Protein AF-X1FRJ0-F1 (afdb_monomer_lite)

Sequence (136 aa):
MDNKTVRFFQNIDYKTIKPFDTLKEVLKEKTALNDEEIEKFMNCDEDQNVLIYMGDKELDQINKNAILEIFEKIHLNGPLCSEKLSEIKVTIENLNLDNDSQEYMFTELSTMLYDAIKKGLTEAELVLLEPIWRIL

Foldseek 3Di:
DDPQLQVCLQVDPLVPDDDLVRSLVCCVVRHPDDNLQSVQWQDADNQGETEGEQAPDDDDPVRSVLVVVLVVVCQCQPPPHGHGDHDHYDYHNYDDDDPPDPPCRSVVVSVVCNVVVNVVCVVVPDDDDDDDDDDD

Organism: NCBI:txid412755

pLDDT: mean 91.16, std 7.24, range [59.06, 97.69]

Radius of gyration: 15.98 Å; chains: 1; bounding box: 37×29×56 Å

Structure (mmCIF, N/CA/C/O backbone):
data_AF-X1FRJ0-F1
#
_entry.id   AF-X1FRJ0-F1
#
loop_
_atom_site.group_PDB
_atom_site.id
_atom_site.type_symbol
_atom_site.label_atom_id
_atom_site.label_alt_id
_atom_site.label_comp_id
_atom_site.label_asym_id
_atom_site.label_entity_id
_atom_site.label_seq_id
_atom_site.pdbx_PDB_ins_code
_atom_site.Cartn_x
_atom_site.Cartn_y
_atom_site.Cartn_z
_atom_site.occupancy
_atom_site.B_iso_or_equiv
_atom_site.auth_seq_id
_atom_site.auth_comp_id
_atom_site.auth_asym_id
_atom_site.auth_atom_id
_atom_site.pdbx_PDB_model_num
ATOM 1 N N . MET A 1 1 ? 2.615 -6.252 -8.710 1.00 87.50 1 MET A N 1
ATOM 2 C CA . MET A 1 1 ? 1.180 -5.895 -8.841 1.00 87.50 1 MET A CA 1
ATOM 3 C C . MET A 1 1 ? 0.725 -6.125 -10.283 1.00 87.50 1 MET A C 1
ATOM 5 O O . MET A 1 1 ? 1.567 -6.443 -11.112 1.00 87.50 1 MET A O 1
ATOM 9 N N . ASP A 1 2 ? -0.569 -6.044 -10.610 1.00 93.19 2 ASP A N 1
ATOM 10 C CA . ASP A 1 2 ? -1.025 -6.207 -11.996 1.00 93.19 2 ASP A CA 1
ATOM 11 C C . ASP A 1 2 ? -0.884 -4.912 -12.822 1.00 93.19 2 ASP A C 1
ATOM 13 O O . ASP A 1 2 ? -1.014 -3.796 -12.313 1.00 93.19 2 ASP A O 1
ATOM 17 N N . ASN A 1 3 ? -0.690 -5.067 -14.134 1.00 93.88 3 ASN A N 1
ATOM 18 C CA . ASN A 1 3 ? -0.480 -3.951 -15.061 1.00 93.88 3 ASN A CA 1
ATOM 19 C C . ASN A 1 3 ? -1.655 -2.964 -15.138 1.00 93.88 3 ASN A C 1
ATOM 21 O O . ASN A 1 3 ? -1.447 -1.800 -15.481 1.00 93.88 3 ASN A O 1
ATOM 25 N N . LYS A 1 4 ? -2.894 -3.415 -14.898 1.00 95.81 4 LYS A N 1
ATOM 26 C CA . LYS A 1 4 ? 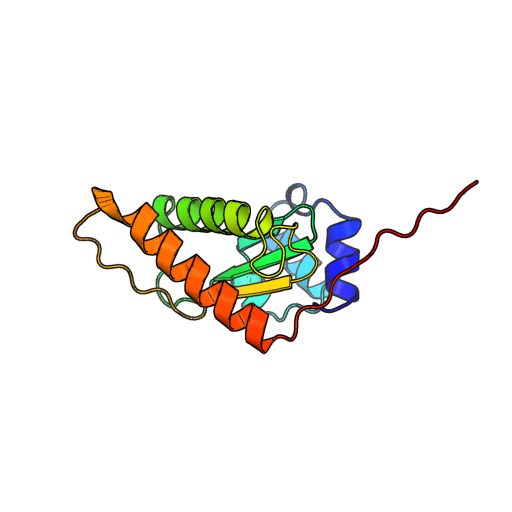-4.078 -2.554 -15.006 1.00 95.81 4 LYS A CA 1
ATOM 27 C C . LYS A 1 4 ? -4.077 -1.554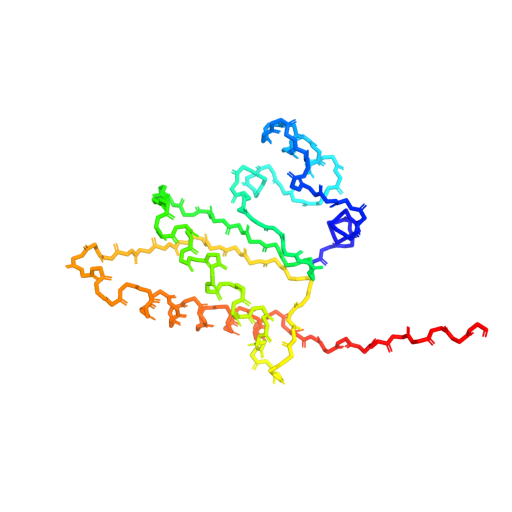 -13.850 1.00 95.81 4 LYS A C 1
ATOM 29 O O . LYS A 1 4 ? -4.200 -0.354 -14.088 1.00 95.81 4 LYS A O 1
ATOM 34 N N . THR A 1 5 ? -3.859 -2.044 -12.632 1.00 96.38 5 THR A N 1
ATOM 35 C CA . THR A 1 5 ? -3.752 -1.224 -11.420 1.00 96.38 5 THR A CA 1
ATOM 36 C C . THR A 1 5 ? -2.569 -0.257 -11.489 1.00 96.38 5 THR A C 1
ATOM 38 O O . THR A 1 5 ? -2.759 0.938 -11.271 1.00 96.38 5 THR A O 1
ATOM 41 N N . VAL A 1 6 ? -1.381 -0.731 -11.887 1.00 94.69 6 VAL A N 1
ATOM 42 C CA . VAL A 1 6 ? -0.183 0.120 -12.055 1.00 94.69 6 VAL A CA 1
ATOM 43 C C . VAL A 1 6 ? -0.461 1.284 -13.011 1.00 94.69 6 VAL A C 1
ATOM 45 O O . VAL A 1 6 ? -0.273 2.448 -12.660 1.00 94.69 6 VAL A O 1
ATOM 48 N N . ARG A 1 7 ? -0.986 0.992 -14.209 1.00 95.62 7 ARG A N 1
ATOM 49 C CA . ARG A 1 7 ? -1.269 2.024 -15.219 1.00 95.62 7 ARG A CA 1
ATOM 50 C C . ARG A 1 7 ? -2.285 3.054 -14.751 1.00 95.62 7 ARG A C 1
ATOM 52 O O . ARG A 1 7 ? -2.178 4.211 -15.147 1.00 95.62 7 ARG A O 1
ATOM 59 N N . PHE A 1 8 ? -3.281 2.656 -13.964 1.00 96.31 8 PHE A N 1
ATOM 60 C CA . PHE A 1 8 ? -4.240 3.604 -13.408 1.00 96.31 8 PHE A CA 1
ATOM 61 C C . PHE A 1 8 ? -3.526 4.642 -12.533 1.00 96.31 8 PHE A C 1
ATOM 63 O O . PHE A 1 8 ? -3.616 5.836 -12.817 1.00 96.31 8 PHE A O 1
ATOM 70 N N . PHE A 1 9 ? -2.755 4.191 -11.541 1.00 96.19 9 PHE A N 1
ATOM 71 C CA . PHE A 1 9 ? -2.083 5.081 -10.592 1.00 96.19 9 PHE A CA 1
ATOM 72 C C . PHE A 1 9 ? -0.916 5.876 -11.200 1.00 96.19 9 PHE A C 1
ATOM 74 O O . PHE A 1 9 ? -0.629 6.970 -10.728 1.00 96.19 9 PHE A O 1
ATOM 81 N N . GLN A 1 10 ? -0.293 5.396 -12.282 1.00 94.50 10 GLN A N 1
ATOM 82 C CA . GLN A 1 10 ? 0.706 6.170 -13.039 1.00 94.50 10 GLN A CA 1
ATOM 83 C C . GLN A 1 10 ? 0.113 7.387 -13.759 1.00 94.50 10 GLN A C 1
ATOM 85 O O . GLN A 1 10 ? 0.794 8.390 -13.954 1.00 94.50 10 GLN A O 1
ATOM 90 N N . ASN A 1 11 ? -1.137 7.287 -14.217 1.00 95.06 11 ASN A N 1
ATOM 91 C CA . ASN A 1 11 ? -1.733 8.283 -15.113 1.00 95.06 11 ASN A CA 1
ATOM 92 C C . ASN A 1 11 ? -2.776 9.171 -14.430 1.00 95.06 11 ASN A C 1
ATOM 94 O O . ASN A 1 11 ? -3.213 10.160 -15.020 1.00 95.06 11 ASN A O 1
ATOM 98 N N . ILE A 1 12 ? -3.223 8.808 -13.227 1.00 93.88 12 ILE A N 1
ATOM 99 C CA . ILE A 1 12 ? -4.329 9.471 -12.542 1.00 93.88 12 ILE A CA 1
ATOM 100 C C . ILE A 1 12 ? -3.929 9.771 -11.101 1.00 93.88 12 ILE A C 1
ATOM 102 O O . ILE A 1 12 ? -3.689 8.864 -10.307 1.00 93.88 12 ILE A O 1
ATOM 106 N N . ASP A 1 13 ? -3.954 11.055 -10.737 1.00 93.25 13 ASP A N 1
ATOM 107 C CA . ASP A 1 13 ? -3.885 11.466 -9.336 1.00 93.25 13 ASP A CA 1
ATOM 108 C C . ASP A 1 13 ? -5.231 11.193 -8.651 1.00 93.25 13 ASP A C 1
ATOM 110 O O . ASP A 1 13 ? -6.151 12.019 -8.649 1.00 93.25 13 ASP A O 1
ATOM 114 N N . TYR A 1 14 ? -5.352 10.001 -8.069 1.00 93.75 14 TYR A N 1
ATOM 115 C CA . TYR A 1 14 ? -6.576 9.543 -7.417 1.00 93.75 14 TYR A CA 1
ATOM 116 C C . TYR A 1 14 ? -6.995 10.430 -6.231 1.00 93.75 14 TYR A C 1
ATOM 118 O O . TYR A 1 14 ? -8.178 10.463 -5.890 1.00 93.75 14 TYR A O 1
ATOM 126 N N . LYS A 1 15 ? -6.069 11.189 -5.617 1.00 93.50 15 LYS A N 1
ATOM 127 C CA . LYS A 1 15 ? -6.360 12.073 -4.470 1.00 93.50 15 LYS A CA 1
ATOM 128 C C . LYS A 1 15 ? -7.271 13.242 -4.867 1.00 93.50 15 LYS A C 1
ATOM 130 O O . LYS A 1 15 ? -7.912 13.855 -4.005 1.00 93.50 15 LYS A O 1
ATOM 135 N N . THR A 1 16 ? -7.358 13.534 -6.167 1.00 95.62 16 THR A N 1
ATOM 136 C CA . THR A 1 16 ? -8.280 14.525 -6.741 1.00 95.62 16 THR A CA 1
ATOM 137 C C . THR A 1 16 ? -9.713 14.007 -6.887 1.00 95.62 16 THR A C 1
ATOM 139 O O . THR A 1 16 ? -10.645 14.810 -6.961 1.00 95.62 16 THR A O 1
ATOM 142 N N . ILE A 1 17 ? -9.919 12.685 -6.879 1.00 95.00 17 ILE A N 1
ATOM 143 C CA . ILE A 1 17 ? -11.231 12.060 -7.055 1.00 95.00 17 ILE A CA 1
ATOM 144 C C . ILE A 1 17 ? -11.959 12.066 -5.711 1.00 95.00 17 ILE A C 1
ATOM 146 O O . ILE A 1 17 ? -11.631 11.320 -4.790 1.00 95.00 17 ILE A O 1
ATOM 150 N N . LYS A 1 18 ? -12.958 12.942 -5.594 1.00 92.75 18 LYS A N 1
ATOM 151 C CA . LYS A 1 18 ? -13.806 13.085 -4.405 1.00 92.75 18 LYS A CA 1
ATOM 152 C C . LYS A 1 18 ? -15.281 13.111 -4.819 1.00 92.75 18 LYS A C 1
ATOM 154 O O . LYS A 1 18 ? -15.581 13.656 -5.884 1.00 92.75 18 LYS A O 1
ATOM 159 N N . PRO A 1 19 ? -16.213 12.609 -3.987 1.00 94.31 19 PRO A N 1
ATOM 160 C CA . PRO A 1 19 ? -16.020 11.940 -2.689 1.00 94.31 19 PRO A CA 1
ATOM 161 C C . PRO A 1 19 ? -15.402 10.532 -2.802 1.00 94.31 19 PRO A C 1
ATOM 163 O O . PRO A 1 19 ? -15.208 10.023 -3.902 1.00 94.31 19 PRO A O 1
ATOM 166 N N . PHE A 1 20 ? -15.092 9.907 -1.659 1.00 91.50 20 PHE A N 1
ATOM 167 C CA . PHE A 1 20 ? -14.476 8.572 -1.607 1.00 91.50 20 PHE A CA 1
ATOM 168 C C . PHE A 1 20 ? -15.320 7.499 -2.315 1.00 91.50 20 PHE A C 1
ATOM 170 O O . PHE A 1 20 ? -14.757 6.646 -2.988 1.00 91.50 20 PHE A O 1
ATOM 177 N N . ASP A 1 21 ? -16.652 7.589 -2.273 1.00 95.19 21 ASP A N 1
ATOM 178 C CA . ASP A 1 21 ? -17.527 6.660 -3.007 1.00 95.19 21 ASP A CA 1
ATOM 179 C C . ASP A 1 21 ? -17.299 6.719 -4.525 1.00 95.19 21 ASP A C 1
ATOM 181 O O . ASP A 1 21 ? -17.253 5.689 -5.191 1.00 95.19 21 ASP A O 1
ATOM 185 N N . THR A 1 22 ? -17.050 7.911 -5.079 1.00 96.56 22 THR A N 1
ATOM 186 C CA . THR A 1 22 ? -16.675 8.054 -6.493 1.00 96.56 22 THR A CA 1
ATOM 187 C C . THR A 1 22 ? -15.320 7.413 -6.773 1.00 96.56 22 THR A C 1
ATOM 189 O O . THR A 1 22 ? -15.142 6.785 -7.815 1.00 96.56 22 THR A O 1
ATOM 192 N N . LEU A 1 23 ? -14.359 7.551 -5.853 1.00 96.38 23 LEU A N 1
ATOM 193 C CA . LEU A 1 23 ? -13.061 6.892 -5.985 1.00 96.38 23 LEU A CA 1
ATOM 194 C C . LEU A 1 23 ? -13.225 5.368 -6.034 1.00 96.38 23 LEU A C 1
ATOM 196 O O . LEU A 1 23 ? -12.608 4.739 -6.887 1.00 96.38 23 LEU A O 1
ATOM 200 N N . LYS A 1 24 ? -14.078 4.780 -5.190 1.00 96.62 24 LYS A N 1
ATOM 201 C CA . LYS A 1 24 ? -14.325 3.330 -5.182 1.00 96.62 24 LYS A CA 1
ATOM 202 C C . LYS A 1 24 ? -14.836 2.817 -6.523 1.00 96.62 24 LYS A C 1
ATOM 204 O O . LYS A 1 24 ? -14.286 1.854 -7.051 1.00 96.62 24 LYS A O 1
ATOM 209 N N . GLU A 1 25 ? -15.826 3.491 -7.105 1.00 97.12 25 GLU A N 1
ATOM 210 C CA . GLU A 1 25 ? -16.362 3.122 -8.421 1.00 97.12 25 GLU A CA 1
ATOM 211 C C . GLU A 1 25 ? -15.281 3.190 -9.508 1.00 97.12 25 GLU A C 1
ATOM 213 O O . GLU A 1 25 ? -15.146 2.280 -10.330 1.00 97.12 25 GLU A O 1
ATOM 218 N N . VAL A 1 26 ? -14.442 4.231 -9.473 1.00 96.88 26 VAL A N 1
ATOM 219 C CA . VAL A 1 26 ? -13.319 4.362 -10.408 1.00 96.88 26 VAL A CA 1
ATOM 220 C C . VAL A 1 26 ? -12.289 3.252 -10.194 1.00 96.88 26 VAL A C 1
ATOM 222 O O . VAL A 1 26 ? -11.829 2.664 -11.171 1.00 96.88 26 VAL A O 1
ATOM 225 N N . LEU A 1 27 ? -11.935 2.929 -8.947 1.00 96.81 27 LEU A N 1
ATOM 226 C CA . LEU A 1 27 ? -11.004 1.842 -8.640 1.00 96.81 27 LEU A CA 1
ATOM 227 C C . LEU A 1 27 ? -11.549 0.500 -9.138 1.00 96.81 27 LEU A C 1
ATOM 229 O O . LEU A 1 27 ? -10.817 -0.243 -9.791 1.00 96.81 27 LEU A O 1
ATOM 233 N N . LYS A 1 28 ? -12.839 0.229 -8.927 1.00 97.06 28 LYS A N 1
ATOM 234 C CA . LYS A 1 28 ? -13.524 -0.985 -9.393 1.00 97.06 28 LYS A CA 1
ATOM 235 C C . LYS A 1 28 ? -13.479 -1.127 -10.911 1.00 97.06 28 LYS A C 1
ATOM 237 O O . LYS A 1 28 ? -13.211 -2.203 -11.442 1.00 97.06 28 LYS A O 1
ATOM 242 N N . GLU A 1 29 ? -13.700 -0.033 -11.635 1.00 96.62 29 GLU A N 1
ATOM 243 C CA . GLU A 1 29 ? -13.681 -0.048 -13.096 1.00 96.62 29 GLU A CA 1
ATOM 244 C C . GLU A 1 29 ? -12.248 -0.126 -13.653 1.00 96.62 29 GLU A C 1
ATOM 246 O O . GLU A 1 29 ? -11.969 -0.862 -14.611 1.00 96.62 29 GLU A O 1
ATOM 251 N N . LYS A 1 30 ? -11.318 0.638 -13.069 1.00 96.81 30 LYS A N 1
ATOM 252 C CA . LYS A 1 30 ? -10.010 0.939 -13.669 1.00 96.81 30 LYS A CA 1
ATOM 253 C C . LYS A 1 30 ? -8.835 0.162 -13.089 1.00 96.81 30 LYS A C 1
ATOM 255 O O . LYS A 1 30 ? -7.793 0.153 -13.731 1.00 96.81 30 LYS A O 1
ATOM 260 N N . THR A 1 31 ? -8.995 -0.547 -11.977 1.00 97.19 31 THR A N 1
ATOM 261 C CA . THR A 1 31 ? -7.950 -1.403 -11.387 1.00 97.19 31 THR A CA 1
ATOM 262 C C . THR A 1 31 ? -8.361 -2.876 -11.423 1.00 97.19 31 THR A C 1
ATOM 264 O O . THR A 1 31 ? -9.423 -3.214 -11.957 1.00 97.19 31 THR A O 1
ATOM 267 N N . ALA A 1 32 ? -7.499 -3.769 -10.944 1.00 97.12 32 ALA A N 1
ATOM 268 C CA . ALA A 1 32 ? -7.848 -5.168 -10.692 1.00 97.12 32 ALA A CA 1
ATOM 269 C C . ALA A 1 32 ? -8.046 -5.466 -9.195 1.00 97.12 32 ALA A C 1
ATOM 271 O O . ALA A 1 32 ? -8.051 -6.634 -8.808 1.00 97.12 32 ALA A O 1
ATOM 272 N N . LEU A 1 33 ? -8.195 -4.427 -8.364 1.00 96.62 33 LEU A N 1
ATOM 273 C CA . LEU A 1 33 ? -8.547 -4.589 -6.958 1.00 96.62 33 LEU A CA 1
ATOM 274 C C . LEU A 1 33 ? -9.953 -5.181 -6.843 1.00 96.62 33 LEU A C 1
ATOM 276 O O . LEU A 1 33 ? -10.855 -4.822 -7.604 1.00 96.62 33 LEU A O 1
ATOM 280 N N . ASN A 1 34 ? -10.130 -6.099 -5.900 1.00 96.56 34 ASN A N 1
ATOM 281 C CA . ASN A 1 34 ? -11.445 -6.651 -5.602 1.00 96.56 34 ASN A CA 1
ATOM 282 C C . ASN A 1 34 ? -12.271 -5.689 -4.723 1.00 96.56 34 ASN A C 1
ATOM 284 O O . ASN A 1 34 ? -11.756 -4.706 -4.192 1.00 96.56 34 ASN A O 1
ATOM 288 N N . ASP A 1 35 ? -13.565 -5.975 -4.573 1.00 96.56 35 ASP A N 1
ATOM 289 C CA . ASP A 1 35 ? -14.485 -5.097 -3.839 1.00 96.56 35 ASP A CA 1
ATOM 290 C C . ASP A 1 35 ? -14.063 -4.889 -2.369 1.00 96.56 35 ASP A C 1
ATOM 292 O O . ASP A 1 35 ? -14.160 -3.780 -1.852 1.00 96.56 35 ASP A O 1
ATOM 296 N N . GLU A 1 36 ? -13.533 -5.921 -1.709 1.00 95.81 36 GLU A N 1
ATOM 297 C CA . GLU A 1 36 ? -13.054 -5.835 -0.323 1.00 95.81 36 GLU A CA 1
ATOM 298 C C . GLU A 1 36 ? -11.804 -4.949 -0.211 1.00 95.81 36 GLU A C 1
ATOM 300 O O . GLU A 1 36 ? -11.707 -4.091 0.666 1.00 95.81 36 GLU A O 1
ATOM 305 N N . GLU A 1 37 ? -10.864 -5.102 -1.146 1.00 96.75 37 GLU A N 1
ATOM 306 C CA . GLU A 1 37 ? -9.633 -4.310 -1.221 1.00 96.75 37 GLU A CA 1
ATOM 307 C C . GLU A 1 37 ? -9.922 -2.830 -1.452 1.00 96.75 37 GLU A C 1
ATOM 309 O O . GLU A 1 37 ? -9.241 -1.972 -0.893 1.00 96.75 37 GLU A O 1
ATOM 314 N N . ILE A 1 38 ? -10.941 -2.530 -2.258 1.00 97.00 38 ILE A N 1
ATOM 315 C CA . ILE A 1 38 ? -11.380 -1.165 -2.548 1.00 97.00 38 ILE A CA 1
ATOM 316 C C . ILE A 1 38 ? -12.012 -0.522 -1.310 1.00 97.00 38 ILE A C 1
ATOM 318 O O . ILE A 1 38 ? -11.703 0.626 -0.989 1.00 97.00 38 ILE A O 1
ATOM 322 N N . GLU A 1 39 ? -12.858 -1.254 -0.584 1.00 95.12 39 GLU A N 1
ATOM 323 C CA . GLU A 1 39 ? -13.467 -0.776 0.665 1.00 95.12 39 GLU A CA 1
ATOM 324 C C . GLU A 1 39 ? -12.424 -0.470 1.745 1.00 95.12 39 GLU A C 1
ATOM 326 O O . GLU A 1 39 ? -12.569 0.476 2.520 1.00 95.12 39 GLU A O 1
ATOM 331 N N . LYS A 1 40 ? -11.347 -1.255 1.769 1.00 95.38 40 LYS A N 1
ATOM 332 C CA . LYS A 1 40 ? -10.269 -1.180 2.759 1.00 95.38 40 LYS A CA 1
ATOM 333 C C . LYS A 1 40 ? -9.024 -0.440 2.256 1.00 95.38 40 LYS A C 1
ATOM 335 O O . LYS A 1 40 ? -7.978 -0.445 2.915 1.00 95.38 40 LYS A O 1
ATOM 340 N N . PHE A 1 41 ? -9.128 0.213 1.099 1.00 96.06 41 PHE A N 1
ATOM 341 C CA . PHE A 1 41 ? -8.043 0.967 0.486 1.00 96.06 41 PHE A CA 1
ATOM 342 C C . PHE A 1 41 ? -7.613 2.135 1.382 1.00 96.06 41 PHE A C 1
ATOM 344 O O . PHE A 1 41 ? -8.428 2.971 1.779 1.00 96.06 41 PHE A O 1
ATOM 351 N N . MET A 1 42 ? -6.313 2.221 1.680 1.00 95.19 42 MET A N 1
ATOM 352 C CA . MET A 1 42 ? -5.761 3.310 2.487 1.00 95.19 42 MET A CA 1
ATOM 353 C C . MET A 1 42 ? -5.036 4.354 1.646 1.00 95.19 42 MET A C 1
ATOM 355 O O . MET A 1 42 ? -5.277 5.549 1.823 1.00 95.19 42 MET A O 1
ATOM 359 N N . ASN A 1 43 ? -4.102 3.919 0.797 1.00 96.12 43 ASN A N 1
ATOM 360 C CA . ASN A 1 43 ? -3.190 4.814 0.093 1.00 96.12 43 ASN A CA 1
ATOM 361 C C . ASN A 1 43 ? -2.588 4.156 -1.154 1.00 96.12 43 ASN A C 1
ATOM 363 O O . ASN A 1 43 ? -2.428 2.937 -1.207 1.00 96.12 43 ASN A O 1
ATOM 367 N N . CYS A 1 44 ? -2.197 4.994 -2.112 1.00 96.62 44 CYS A N 1
ATOM 368 C CA . CYS A 1 44 ? -1.228 4.661 -3.146 1.00 96.62 44 CYS A CA 1
ATOM 369 C C . CYS A 1 44 ? -0.175 5.777 -3.187 1.00 96.62 44 CYS A C 1
ATOM 371 O O . CYS A 1 44 ? -0.539 6.956 -3.242 1.00 96.62 44 CYS A O 1
ATOM 373 N N . ASP A 1 45 ? 1.108 5.431 -3.123 1.00 94.69 45 ASP A N 1
ATOM 374 C CA . ASP A 1 45 ? 2.192 6.419 -3.208 1.00 94.69 45 ASP A CA 1
ATOM 375 C C . ASP A 1 45 ? 2.580 6.764 -4.661 1.00 94.69 45 ASP A C 1
ATOM 377 O O . ASP A 1 45 ? 1.948 6.305 -5.621 1.00 94.69 45 ASP A O 1
ATOM 381 N N . GLU A 1 46 ? 3.582 7.636 -4.824 1.00 92.88 46 GLU A N 1
ATOM 382 C CA . GLU A 1 46 ? 4.060 8.099 -6.134 1.00 92.88 46 GLU A CA 1
ATOM 383 C C . GLU A 1 46 ? 4.719 7.018 -7.001 1.00 92.88 46 GLU A C 1
ATOM 385 O O . GLU A 1 46 ? 4.765 7.174 -8.220 1.00 92.88 46 GLU A O 1
ATOM 390 N N . ASP A 1 47 ? 5.187 5.930 -6.389 1.00 95.06 47 ASP A N 1
ATOM 391 C CA . ASP A 1 47 ? 5.881 4.811 -7.030 1.00 95.06 47 ASP A CA 1
ATOM 392 C C . ASP A 1 47 ? 4.926 3.602 -7.186 1.00 95.06 47 ASP A C 1
ATOM 394 O O . ASP A 1 47 ? 5.324 2.454 -7.397 1.00 95.06 47 ASP A O 1
ATOM 398 N N . GLN A 1 48 ? 3.617 3.887 -7.126 1.00 95.50 48 GLN A N 1
ATOM 399 C CA . GLN A 1 48 ? 2.509 2.952 -7.301 1.00 95.50 48 GLN A CA 1
ATOM 400 C C . GLN A 1 48 ? 2.485 1.826 -6.265 1.00 95.50 48 GLN A C 1
ATOM 402 O O . GLN A 1 48 ? 2.022 0.728 -6.562 1.00 95.50 48 GLN A O 1
ATOM 407 N N . ASN A 1 49 ? 2.924 2.071 -5.034 1.00 96.44 49 ASN A N 1
ATOM 408 C CA . ASN A 1 49 ? 2.751 1.095 -3.966 1.00 96.44 49 ASN A CA 1
ATOM 409 C C . ASN A 1 49 ? 1.384 1.272 -3.307 1.00 96.44 49 ASN A C 1
ATOM 411 O O . ASN A 1 49 ? 1.063 2.336 -2.775 1.00 96.44 49 ASN A O 1
ATOM 415 N N . VAL A 1 50 ? 0.578 0.213 -3.326 1.00 97.50 50 VAL A N 1
ATOM 416 C CA . VAL A 1 50 ? -0.777 0.193 -2.767 1.00 97.50 50 VAL A CA 1
ATOM 417 C C . VAL A 1 50 ? -0.746 -0.354 -1.344 1.00 97.50 50 VAL A C 1
ATOM 419 O O . VAL A 1 50 ? -0.214 -1.439 -1.109 1.00 97.50 50 VAL A O 1
ATOM 422 N N . LEU A 1 51 ? -1.377 0.362 -0.412 1.00 97.69 51 LEU A N 1
ATOM 423 C CA . LEU A 1 51 ? -1.565 -0.062 0.973 1.00 97.69 51 LEU A CA 1
ATOM 424 C C . LEU A 1 51 ? -3.052 -0.278 1.281 1.00 97.69 51 LEU A C 1
ATOM 426 O O . LEU A 1 51 ? -3.883 0.614 1.077 1.00 97.69 51 LEU A O 1
ATOM 430 N N . ILE A 1 52 ? -3.371 -1.455 1.816 1.00 97.62 52 ILE A N 1
ATOM 431 C CA . ILE A 1 52 ? -4.723 -1.877 2.198 1.00 97.62 52 ILE A CA 1
ATOM 432 C C . ILE A 1 52 ? -4.688 -2.408 3.632 1.00 97.62 52 ILE A C 1
ATOM 434 O O . ILE A 1 52 ? -3.791 -3.172 3.991 1.00 97.62 52 ILE A O 1
ATOM 438 N N . TYR A 1 53 ? -5.678 -2.040 4.444 1.00 96.81 53 TYR A N 1
ATOM 439 C CA . TYR A 1 53 ? -5.818 -2.544 5.810 1.00 96.81 53 TYR A CA 1
ATOM 440 C C . TYR A 1 53 ? -7.115 -3.328 5.968 1.00 96.81 53 TYR A C 1
ATOM 442 O O . TYR A 1 53 ? -8.193 -2.748 6.051 1.00 96.81 53 TYR A O 1
ATOM 450 N N . MET A 1 54 ? -6.994 -4.651 6.041 1.00 95.06 54 MET A N 1
ATOM 451 C CA . MET A 1 54 ? -8.116 -5.585 6.170 1.00 95.06 54 MET A CA 1
ATOM 452 C C . MET A 1 54 ? -8.432 -5.951 7.624 1.00 95.06 54 MET A C 1
ATOM 454 O O . MET A 1 54 ? -9.297 -6.786 7.856 1.00 95.06 54 MET A O 1
ATOM 458 N N . GLY A 1 55 ? -7.768 -5.333 8.605 1.00 89.94 55 GLY A N 1
ATOM 459 C CA . GLY A 1 55 ? -7.980 -5.676 10.008 1.00 89.94 55 GLY A CA 1
ATOM 460 C C . GLY A 1 55 ? -9.424 -5.472 10.480 1.00 89.94 55 GLY A C 1
ATOM 461 O O . GLY A 1 55 ? -10.147 -4.580 10.017 1.00 89.94 55 GLY A O 1
ATOM 462 N N . ASP A 1 56 ? -9.820 -6.310 11.440 1.00 85.31 56 ASP A N 1
ATOM 463 C CA . ASP A 1 56 ? -11.172 -6.339 12.011 1.00 85.31 56 ASP A CA 1
ATOM 464 C C . ASP A 1 56 ? -11.512 -5.084 12.830 1.00 85.31 56 ASP A C 1
ATOM 466 O O . ASP A 1 56 ? -12.677 -4.706 12.953 1.00 85.31 56 ASP A O 1
ATOM 470 N N . LYS A 1 57 ? -10.499 -4.442 13.423 1.00 87.06 57 LYS A N 1
ATOM 471 C CA . LYS A 1 57 ? -10.660 -3.242 14.253 1.00 87.06 57 LYS A CA 1
ATOM 472 C C . LYS A 1 57 ? -10.430 -1.998 13.406 1.00 87.06 57 LYS A C 1
ATOM 474 O O . LYS A 1 57 ? -9.431 -1.910 12.705 1.00 87.06 57 LYS A O 1
ATOM 479 N N . GLU A 1 58 ? -11.306 -1.004 13.509 1.00 86.50 58 GLU A N 1
ATOM 480 C CA . GLU A 1 58 ? -11.016 0.297 12.906 1.00 86.50 58 GLU A CA 1
ATOM 481 C C . GLU A 1 58 ? -9.789 0.934 13.565 1.00 86.50 58 GLU A C 1
ATOM 483 O O . GLU A 1 58 ? -9.667 0.978 14.791 1.00 86.50 58 GLU A O 1
ATOM 488 N N . LEU A 1 59 ? -8.882 1.436 12.731 1.00 88.62 59 LEU A N 1
ATOM 489 C CA . LEU A 1 59 ? -7.732 2.203 13.184 1.00 88.62 59 LEU A CA 1
ATOM 490 C C . LEU A 1 59 ? -8.179 3.618 13.529 1.00 88.62 59 LEU A C 1
ATOM 492 O O . LEU A 1 59 ? -8.786 4.303 12.701 1.0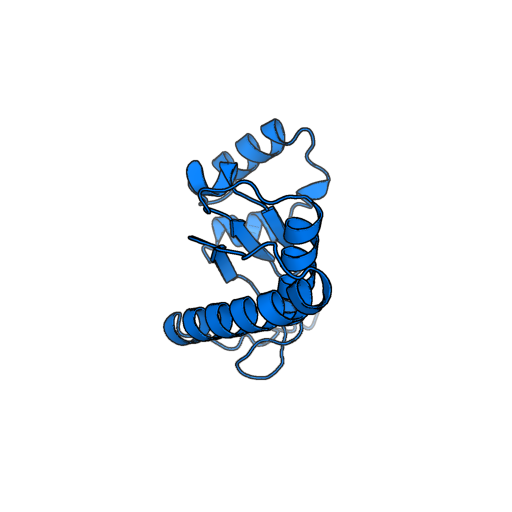0 88.62 59 LEU A O 1
ATOM 496 N N . ASP A 1 60 ? -7.809 4.088 14.716 1.00 89.12 60 ASP A N 1
ATOM 497 C CA . ASP A 1 60 ? -7.884 5.514 14.999 1.00 89.12 60 ASP A CA 1
ATOM 498 C C . ASP A 1 60 ? -6.936 6.312 14.081 1.00 89.12 60 ASP A C 1
ATOM 500 O O . ASP A 1 60 ? -6.051 5.778 13.402 1.00 89.12 60 ASP A O 1
ATOM 504 N N . GLN A 1 61 ? -7.124 7.630 14.057 1.00 90.12 61 GLN A N 1
ATOM 505 C CA . GLN A 1 61 ? -6.355 8.507 13.180 1.00 90.12 61 GLN A CA 1
ATOM 506 C C . GLN A 1 61 ? -4.850 8.507 13.495 1.00 90.12 61 GLN A C 1
ATOM 508 O O . GLN A 1 61 ? -4.048 8.698 12.582 1.00 90.12 61 GLN A O 1
ATOM 513 N N . ILE A 1 62 ? -4.458 8.305 14.758 1.00 89.50 62 ILE A N 1
ATOM 514 C CA . ILE A 1 62 ? -3.053 8.318 15.187 1.00 89.50 62 ILE A CA 1
ATOM 515 C C . ILE A 1 62 ? -2.351 7.089 14.612 1.00 89.50 62 ILE A C 1
ATOM 517 O O . ILE A 1 62 ? -1.344 7.224 13.920 1.00 89.50 62 ILE A O 1
ATOM 521 N N . ASN A 1 63 ? -2.934 5.912 14.821 1.00 89.12 63 ASN A N 1
ATOM 522 C CA . ASN A 1 63 ? -2.442 4.645 14.300 1.00 89.12 63 ASN A CA 1
ATOM 523 C C . ASN A 1 63 ? -2.439 4.640 12.769 1.00 89.12 63 ASN A C 1
ATOM 525 O O . ASN A 1 63 ? -1.445 4.265 12.152 1.00 89.12 63 ASN A O 1
ATOM 529 N N . LYS A 1 64 ? -3.506 5.140 12.135 1.00 92.31 64 LYS A N 1
ATOM 530 C CA . LYS A 1 64 ? -3.571 5.274 10.674 1.00 92.31 64 LYS A CA 1
ATOM 531 C C . LYS A 1 64 ? -2.440 6.146 10.124 1.00 92.31 64 LYS A C 1
ATOM 533 O O . LYS A 1 64 ? -1.800 5.760 9.150 1.00 92.31 64 LYS A O 1
ATOM 538 N N . ASN A 1 65 ? -2.185 7.299 10.740 1.00 93.38 65 ASN A N 1
ATOM 539 C CA . ASN A 1 65 ? -1.102 8.190 10.324 1.00 93.38 65 ASN A CA 1
ATOM 540 C C . ASN A 1 65 ? 0.274 7.554 10.548 1.00 93.38 65 ASN A C 1
ATOM 542 O O . ASN A 1 65 ? 1.122 7.641 9.665 1.00 93.38 65 ASN A O 1
ATOM 546 N N . ALA A 1 66 ? 0.473 6.881 11.684 1.00 92.69 66 ALA A N 1
ATOM 547 C CA . ALA A 1 66 ? 1.719 6.186 11.983 1.00 92.69 66 ALA A CA 1
ATOM 548 C C . ALA A 1 66 ? 2.017 5.097 10.943 1.00 92.69 66 ALA A C 1
ATOM 550 O O . ALA A 1 66 ? 3.120 5.051 10.410 1.00 92.69 66 ALA A O 1
ATOM 551 N N . ILE A 1 67 ? 1.023 4.275 10.581 1.00 95.12 67 ILE A N 1
ATOM 552 C CA . ILE A 1 67 ? 1.167 3.251 9.534 1.00 95.12 67 ILE A CA 1
ATOM 553 C C . ILE A 1 67 ? 1.571 3.887 8.200 1.00 95.12 67 ILE A C 1
ATOM 555 O O . ILE A 1 67 ? 2.473 3.378 7.541 1.00 95.12 67 ILE A O 1
ATOM 559 N N . LEU A 1 68 ? 0.928 4.990 7.800 1.00 95.69 68 LEU A N 1
ATOM 560 C CA . LEU A 1 68 ? 1.255 5.680 6.548 1.00 95.69 68 LEU A CA 1
ATOM 561 C C . LEU A 1 68 ? 2.694 6.214 6.547 1.00 95.69 68 LEU A C 1
ATOM 563 O O . LEU A 1 68 ? 3.409 6.009 5.571 1.00 95.69 68 LEU A O 1
ATOM 567 N N . GLU A 1 69 ? 3.133 6.836 7.644 1.00 95.44 69 GLU A N 1
ATOM 568 C CA . GLU A 1 69 ? 4.503 7.345 7.789 1.00 95.44 69 GLU A CA 1
ATOM 569 C C . GLU A 1 69 ? 5.541 6.211 7.773 1.00 95.44 69 GLU A C 1
ATOM 571 O O . GLU A 1 69 ? 6.599 6.316 7.152 1.00 95.44 69 GLU A O 1
ATOM 576 N N . ILE A 1 70 ? 5.250 5.099 8.448 1.00 94.75 70 ILE A N 1
ATOM 577 C CA . ILE A 1 70 ? 6.129 3.926 8.467 1.00 94.75 70 ILE A CA 1
ATOM 578 C C . ILE A 1 70 ? 6.216 3.306 7.075 1.00 94.75 70 ILE A C 1
ATOM 580 O O . ILE A 1 70 ? 7.309 2.982 6.612 1.00 94.75 70 ILE A O 1
ATOM 584 N N . PHE A 1 71 ? 5.079 3.164 6.394 1.00 95.62 71 PHE A N 1
ATOM 585 C CA . PHE A 1 71 ? 5.027 2.639 5.038 1.00 95.62 71 PHE A CA 1
ATOM 586 C C . PHE A 1 71 ? 5.842 3.502 4.071 1.00 95.62 71 PHE A C 1
ATOM 588 O O . PHE A 1 71 ? 6.619 2.959 3.293 1.00 95.62 71 PHE A O 1
ATOM 595 N N . GLU A 1 72 ? 5.756 4.830 4.180 1.00 95.19 72 GLU A N 1
ATOM 596 C CA . GLU A 1 72 ? 6.584 5.762 3.407 1.00 95.19 72 GLU A CA 1
ATOM 597 C C . GLU A 1 72 ? 8.085 5.553 3.672 1.00 95.19 72 GLU A C 1
ATOM 599 O O . GLU A 1 72 ? 8.881 5.469 2.737 1.00 95.19 72 GLU A O 1
ATOM 604 N N . LYS A 1 73 ? 8.495 5.377 4.936 1.00 93.62 73 LYS A N 1
ATOM 605 C CA . LYS A 1 73 ? 9.902 5.094 5.279 1.00 93.62 73 LYS A CA 1
ATOM 606 C C . LYS A 1 73 ? 10.402 3.781 4.674 1.00 93.62 73 LYS A C 1
ATOM 608 O O . LYS A 1 73 ? 11.547 3.730 4.220 1.00 93.62 73 LYS A O 1
ATOM 613 N N . ILE A 1 74 ? 9.563 2.743 4.675 1.00 93.19 74 ILE A N 1
ATOM 614 C CA . ILE A 1 74 ? 9.868 1.434 4.076 1.00 93.19 74 ILE A CA 1
ATOM 615 C C . ILE A 1 74 ? 9.942 1.544 2.557 1.00 93.19 74 ILE A C 1
ATOM 617 O O . ILE A 1 74 ? 10.874 1.014 1.960 1.00 93.19 74 ILE A O 1
ATOM 621 N N . HIS A 1 75 ? 8.997 2.258 1.944 1.00 93.62 75 HIS A N 1
ATOM 622 C CA . HIS A 1 75 ? 9.006 2.554 0.519 1.00 93.62 75 HIS A CA 1
ATOM 623 C C . HIS A 1 75 ? 10.347 3.180 0.116 1.00 93.62 75 HIS A C 1
ATOM 625 O O . HIS A 1 75 ? 11.006 2.657 -0.778 1.00 93.62 75 HIS A O 1
ATOM 631 N N . LEU A 1 76 ? 10.794 4.234 0.802 1.00 93.38 76 LEU A N 1
ATOM 632 C CA . LEU A 1 76 ? 12.039 4.929 0.461 1.00 93.38 76 LEU A CA 1
ATOM 633 C C . LEU A 1 76 ? 13.311 4.101 0.715 1.00 93.38 76 LEU A C 1
ATOM 635 O O . LEU A 1 76 ? 14.361 4.434 0.172 1.00 93.38 76 LEU A O 1
ATOM 639 N N . ASN A 1 77 ? 13.234 3.053 1.541 1.00 90.62 77 ASN A N 1
ATOM 640 C CA . ASN A 1 77 ? 14.372 2.231 1.956 1.00 90.62 77 ASN A CA 1
ATOM 641 C C . ASN A 1 77 ? 14.021 0.738 1.862 1.00 90.62 77 ASN A C 1
ATOM 643 O O . ASN A 1 77 ? 13.948 0.030 2.874 1.00 90.62 77 ASN A O 1
ATOM 647 N N . GLY A 1 78 ? 13.795 0.259 0.640 1.00 87.38 78 GLY A N 1
ATOM 648 C CA . GLY A 1 78 ? 13.433 -1.124 0.365 1.00 87.38 78 GLY A CA 1
ATOM 649 C C . GLY A 1 78 ? 14.466 -2.125 0.907 1.00 87.38 78 GLY A C 1
ATOM 650 O O . GLY A 1 78 ? 15.674 -1.874 0.871 1.00 87.38 78 GLY A O 1
ATOM 651 N N . PRO A 1 79 ? 14.030 -3.298 1.400 1.00 84.12 79 PRO A N 1
ATOM 652 C CA . PRO A 1 79 ? 14.880 -4.196 2.184 1.00 84.12 79 PRO A CA 1
ATOM 653 C C . PRO A 1 79 ? 15.953 -4.948 1.381 1.00 84.12 79 PRO A C 1
ATOM 655 O O . PRO A 1 79 ? 16.815 -5.575 1.995 1.00 84.12 79 PRO A O 1
ATOM 658 N N . LEU A 1 80 ? 15.895 -4.934 0.044 1.00 81.19 80 LEU A N 1
ATOM 659 C CA . LEU A 1 80 ? 16.827 -5.676 -0.812 1.00 81.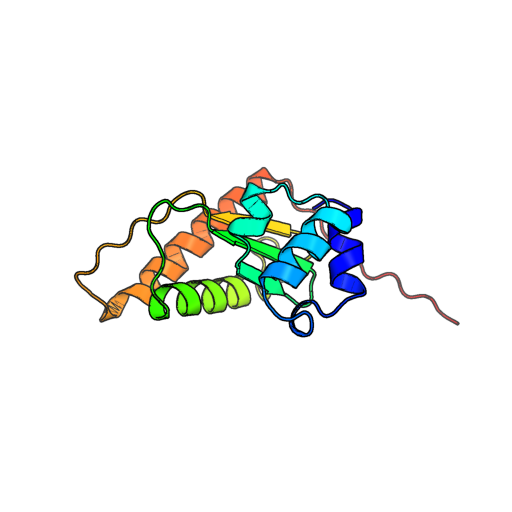19 80 LEU A CA 1
ATOM 660 C C . LEU A 1 80 ? 18.170 -4.950 -0.988 1.00 81.19 80 LEU A C 1
ATOM 662 O O . LEU A 1 80 ? 19.228 -5.560 -0.844 1.00 81.19 80 LEU A O 1
ATOM 666 N N . CYS A 1 81 ? 18.125 -3.656 -1.302 1.00 83.38 81 CYS A N 1
ATOM 667 C CA . CYS A 1 81 ? 19.293 -2.857 -1.691 1.00 83.38 81 CYS A CA 1
ATOM 668 C C . CYS A 1 81 ? 19.229 -1.398 -1.206 1.00 83.38 81 CYS A C 1
ATOM 670 O O . CYS A 1 81 ? 20.009 -0.571 -1.671 1.00 83.38 81 CYS A O 1
ATOM 672 N N . SER A 1 82 ? 18.331 -1.077 -0.266 1.00 87.38 82 SER A N 1
ATOM 673 C CA . SER A 1 82 ? 18.082 0.296 0.202 1.00 87.38 82 SER A CA 1
ATOM 674 C C . SER A 1 82 ? 17.647 1.259 -0.912 1.00 87.38 82 SER A C 1
ATOM 676 O O . SER A 1 82 ? 17.868 2.463 -0.815 1.00 87.38 82 SER A O 1
ATOM 678 N N . GLU A 1 83 ? 17.029 0.726 -1.966 1.00 90.94 83 GLU A N 1
ATOM 679 C CA . GLU A 1 83 ? 16.400 1.496 -3.039 1.00 90.94 83 GLU A CA 1
ATOM 680 C C . GLU A 1 83 ? 14.885 1.563 -2.844 1.00 90.94 83 GLU A C 1
ATOM 682 O O . GLU A 1 83 ? 14.311 0.823 -2.041 1.00 90.94 83 GLU A O 1
ATOM 687 N N . LYS A 1 84 ? 14.233 2.454 -3.592 1.00 94.50 84 LYS A N 1
ATOM 688 C CA . LYS A 1 84 ? 12.783 2.614 -3.531 1.00 94.50 84 LYS A CA 1
ATOM 689 C C . LYS A 1 84 ? 12.052 1.332 -3.929 1.00 94.50 84 LYS A C 1
ATOM 691 O O . LYS A 1 84 ? 12.406 0.677 -4.909 1.00 94.50 84 LYS A O 1
ATOM 696 N N . LEU A 1 85 ? 10.989 1.017 -3.200 1.00 94.69 85 LEU A N 1
ATOM 697 C CA . LEU A 1 85 ? 9.995 0.035 -3.626 1.00 94.69 85 LEU A CA 1
ATOM 698 C C . LEU A 1 85 ? 9.058 0.654 -4.662 1.00 94.69 85 LEU A C 1
ATOM 700 O O . LEU A 1 85 ? 8.694 1.820 -4.553 1.00 94.69 85 LEU A O 1
ATOM 704 N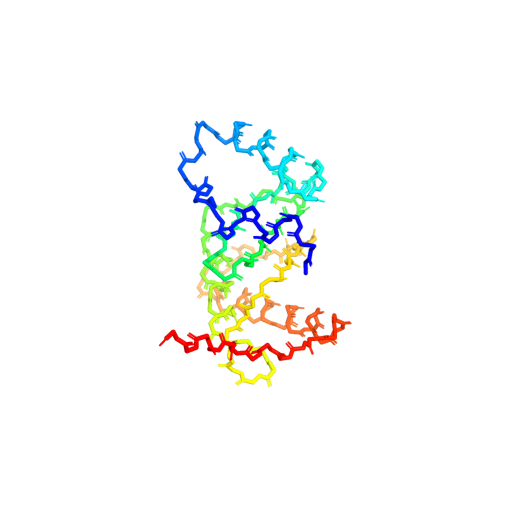 N . SER A 1 86 ? 8.652 -0.132 -5.651 1.00 94.75 86 SER A N 1
ATOM 705 C CA . SER A 1 86 ? 7.662 0.288 -6.641 1.00 94.75 86 SER A CA 1
ATOM 706 C C . SER A 1 86 ? 6.750 -0.872 -7.018 1.00 94.75 86 SER A C 1
ATOM 708 O O . SER A 1 86 ? 7.130 -2.042 -6.920 1.00 94.75 86 SER A O 1
ATOM 710 N N . GLU A 1 87 ? 5.532 -0.539 -7.443 1.00 94.75 87 GLU A N 1
ATOM 711 C CA . GLU A 1 87 ? 4.549 -1.476 -7.997 1.00 94.75 87 GLU A CA 1
ATOM 712 C C . GLU A 1 87 ? 4.215 -2.690 -7.094 1.00 94.75 87 GLU A C 1
ATOM 714 O O . GLU A 1 87 ? 3.860 -3.781 -7.576 1.00 94.75 87 GLU A O 1
ATOM 719 N N . ILE A 1 88 ? 4.271 -2.512 -5.767 1.00 94.94 88 ILE A N 1
ATOM 720 C CA . ILE A 1 88 ? 3.855 -3.530 -4.788 1.00 94.94 88 ILE A CA 1
ATOM 721 C C . ILE A 1 88 ? 2.461 -3.254 -4.216 1.00 94.94 88 ILE A C 1
ATOM 723 O O . ILE A 1 88 ? 2.005 -2.119 -4.127 1.00 94.94 88 ILE A O 1
ATOM 727 N N . LYS A 1 89 ? 1.779 -4.319 -3.790 1.00 96.12 89 LYS A N 1
ATOM 728 C CA . LYS A 1 89 ? 0.540 -4.236 -3.009 1.00 96.12 89 LYS A CA 1
ATOM 729 C C . LYS A 1 89 ? 0.797 -4.858 -1.644 1.00 96.12 89 LYS A C 1
ATOM 731 O O . LYS A 1 89 ? 1.117 -6.041 -1.574 1.00 96.12 89 LYS A O 1
ATOM 736 N N . VAL A 1 90 ? 0.652 -4.068 -0.586 1.00 96.25 90 VAL A N 1
ATOM 737 C CA . VAL A 1 90 ? 0.773 -4.511 0.804 1.00 96.25 90 VAL A CA 1
ATOM 738 C C . VAL A 1 90 ? -0.607 -4.530 1.440 1.00 96.25 90 VAL A C 1
ATOM 740 O O . VAL A 1 90 ? -1.319 -3.525 1.459 1.00 96.25 90 VAL A O 1
ATOM 743 N N . THR A 1 91 ? -0.971 -5.687 1.984 1.00 96.69 91 THR A N 1
ATOM 744 C CA . THR A 1 91 ? -2.243 -5.901 2.670 1.00 96.69 91 THR A CA 1
ATOM 745 C C . THR A 1 91 ? -1.962 -6.287 4.114 1.00 96.69 91 THR A C 1
ATOM 747 O O . THR A 1 91 ? -1.356 -7.321 4.383 1.00 96.69 91 THR A O 1
ATOM 750 N N . ILE A 1 92 ? -2.380 -5.438 5.050 1.00 96.00 92 ILE A N 1
ATOM 751 C CA . ILE A 1 92 ? -2.300 -5.718 6.484 1.00 96.00 92 ILE A CA 1
ATOM 752 C C . ILE A 1 92 ? -3.575 -6.468 6.868 1.00 96.00 92 ILE A C 1
ATOM 754 O O . ILE A 1 92 ? -4.629 -5.854 7.032 1.00 96.00 92 ILE A O 1
ATOM 758 N N . GLU A 1 93 ? -3.485 -7.792 6.976 1.00 94.00 93 GLU A N 1
ATOM 759 C CA . GLU A 1 93 ? -4.630 -8.655 7.303 1.00 94.00 93 GLU A CA 1
ATOM 760 C C . GLU A 1 93 ? -5.073 -8.519 8.760 1.00 94.00 93 GLU A C 1
ATOM 762 O O . GLU A 1 93 ? -6.262 -8.514 9.059 1.00 94.00 93 GLU A O 1
ATOM 767 N N . ASN A 1 94 ? -4.119 -8.379 9.679 1.00 90.12 94 ASN A N 1
ATOM 768 C CA . ASN A 1 94 ? -4.398 -8.229 11.098 1.00 90.12 94 ASN A CA 1
ATOM 769 C C . ASN A 1 94 ? -3.338 -7.338 11.752 1.00 90.12 94 ASN A C 1
ATOM 771 O O . ASN A 1 94 ? -2.151 -7.433 11.441 1.00 90.12 94 ASN A O 1
ATOM 775 N N . LEU A 1 95 ? -3.777 -6.484 12.672 1.00 89.94 95 LEU A N 1
ATOM 776 C CA . LEU A 1 95 ? -2.916 -5.666 13.511 1.00 89.94 95 LEU A CA 1
ATOM 777 C C . LEU A 1 95 ? -3.520 -5.616 14.912 1.00 89.94 95 LEU A C 1
ATOM 779 O O . LEU A 1 95 ? -4.607 -5.071 15.107 1.00 89.94 95 LEU A O 1
ATOM 783 N N . ASN A 1 96 ? -2.805 -6.176 15.884 1.00 86.38 96 ASN A N 1
ATOM 784 C CA . ASN A 1 96 ? -3.187 -6.104 17.285 1.00 86.38 96 ASN A CA 1
ATOM 785 C C . ASN A 1 96 ? -2.210 -5.190 18.023 1.00 86.38 96 ASN A C 1
ATOM 787 O O . ASN A 1 96 ? -1.019 -5.485 18.077 1.00 86.38 96 ASN A O 1
ATOM 791 N N . LEU A 1 97 ? -2.733 -4.087 18.554 1.00 79.44 97 LEU A N 1
ATOM 792 C CA . LEU A 1 97 ? -1.981 -3.098 19.317 1.00 79.44 97 LEU A CA 1
ATOM 793 C C . LEU A 1 97 ? -2.494 -3.110 20.754 1.00 79.44 97 LEU A C 1
ATOM 795 O O . LEU A 1 97 ? -3.703 -2.997 20.978 1.00 79.44 97 LEU A O 1
ATOM 799 N N . ASP A 1 98 ? -1.577 -3.237 21.707 1.00 75.81 98 ASP A N 1
ATOM 800 C CA . ASP A 1 98 ? -1.884 -3.046 23.119 1.00 75.81 98 ASP A CA 1
ATOM 801 C C . ASP A 1 98 ? -1.815 -1.541 23.428 1.00 75.81 98 ASP A C 1
ATOM 803 O O . ASP A 1 98 ? -0.815 -0.872 23.176 1.00 75.81 98 ASP A O 1
ATOM 807 N N . ASN A 1 99 ? -2.912 -0.977 23.935 1.00 62.88 99 ASN A N 1
ATOM 808 C CA . ASN A 1 99 ? -3.096 0.476 24.061 1.00 62.88 99 ASN A CA 1
ATOM 809 C C . ASN A 1 99 ? -2.391 1.109 25.278 1.00 62.88 99 ASN A C 1
ATOM 811 O O . ASN A 1 99 ? -2.552 2.307 25.520 1.00 62.88 99 ASN A O 1
ATOM 815 N N . ASP A 1 100 ? -1.636 0.336 26.058 1.00 61.19 100 ASP A N 1
ATOM 816 C CA . ASP A 1 100 ? -1.200 0.748 27.397 1.00 61.19 100 ASP A CA 1
ATOM 817 C C . ASP A 1 100 ? 0.034 1.671 27.409 1.00 61.19 100 ASP A C 1
ATOM 819 O O . ASP A 1 100 ? 0.291 2.332 28.417 1.00 61.19 100 ASP A O 1
ATOM 823 N N . SER A 1 101 ? 0.769 1.808 26.296 1.00 59.06 101 SER A N 1
ATOM 824 C CA . SER A 1 101 ? 1.918 2.723 26.218 1.00 59.06 101 SER A CA 1
ATOM 825 C C . SER A 1 101 ? 2.044 3.436 24.871 1.00 59.06 101 SER A C 1
ATOM 827 O O . SER A 1 101 ? 2.745 2.990 23.964 1.00 59.06 101 SER A O 1
ATOM 829 N N . GLN A 1 102 ? 1.436 4.622 24.761 1.00 66.69 102 GLN A N 1
ATOM 830 C CA . GLN A 1 102 ? 1.606 5.488 23.584 1.00 66.69 102 GLN A CA 1
ATOM 831 C C . GLN A 1 102 ? 3.061 5.929 23.348 1.00 66.69 102 GLN A C 1
ATOM 833 O O . GLN A 1 102 ? 3.420 6.248 22.219 1.00 66.69 102 GLN A O 1
ATOM 838 N N . GLU A 1 103 ? 3.900 5.927 24.390 1.00 68.81 103 GLU A N 1
ATOM 839 C CA . GLU A 1 103 ? 5.296 6.383 24.332 1.00 68.81 103 GLU A CA 1
ATOM 840 C C . GLU A 1 103 ? 6.163 5.555 23.367 1.00 68.81 103 GLU A C 1
ATOM 842 O O . GLU A 1 103 ? 7.030 6.111 22.695 1.00 68.81 103 GLU A O 1
ATOM 847 N N . TYR A 1 104 ? 5.892 4.252 23.236 1.00 72.69 104 TYR A N 1
ATOM 848 C CA . TYR A 1 104 ? 6.671 3.340 22.387 1.00 72.69 104 TYR A CA 1
ATOM 849 C C . TYR A 1 104 ? 5.920 2.851 21.147 1.00 72.69 104 TYR A C 1
ATOM 851 O O . TYR A 1 104 ? 6.530 2.227 20.279 1.00 72.69 104 TYR A O 1
ATOM 859 N N . MET A 1 105 ? 4.635 3.194 21.016 1.00 81.75 105 MET A N 1
ATOM 860 C CA . MET A 1 105 ? 3.746 2.658 19.982 1.00 81.75 105 MET A CA 1
ATOM 861 C C . MET A 1 105 ? 4.304 2.835 18.564 1.00 81.75 105 MET A C 1
ATOM 863 O O . MET A 1 105 ? 4.323 1.878 17.796 1.00 81.75 105 MET A O 1
ATOM 867 N N . PHE A 1 106 ? 4.823 4.020 18.218 1.00 85.94 106 PHE A N 1
ATOM 868 C CA . PHE A 1 106 ? 5.377 4.249 16.877 1.00 85.94 106 PHE A CA 1
ATOM 869 C C . PHE A 1 106 ? 6.584 3.349 16.596 1.00 85.94 106 PHE A C 1
ATOM 871 O O . PHE A 1 106 ? 6.697 2.785 15.509 1.00 85.94 106 PHE A O 1
ATOM 878 N N . THR A 1 107 ? 7.491 3.215 17.564 1.00 87.69 107 THR A N 1
ATOM 879 C CA . THR A 1 107 ? 8.703 2.398 17.428 1.00 87.69 107 THR A CA 1
ATOM 880 C C . THR A 1 107 ? 8.343 0.924 17.279 1.00 87.69 107 THR A C 1
ATOM 882 O O . THR A 1 107 ? 8.837 0.269 16.366 1.00 87.69 107 THR A O 1
ATOM 885 N N . GLU A 1 108 ? 7.442 0.418 18.121 1.00 88.25 108 GLU A N 1
ATOM 886 C CA . GLU A 1 108 ? 6.981 -0.973 18.069 1.00 88.25 108 GLU A CA 1
ATOM 887 C C . GLU A 1 108 ? 6.269 -1.278 16.752 1.00 88.25 108 GLU A C 1
ATOM 889 O O . GLU A 1 108 ? 6.629 -2.229 16.055 1.00 88.25 108 GLU A O 1
ATOM 894 N N . LEU A 1 109 ? 5.329 -0.419 16.353 1.00 91.06 109 L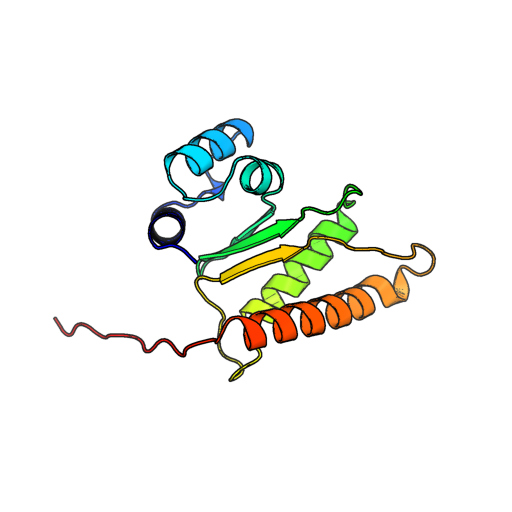EU A N 1
ATOM 895 C CA . LEU A 1 109 ? 4.625 -0.530 15.081 1.00 91.06 109 LEU A CA 1
ATOM 896 C C . LEU A 1 109 ? 5.597 -0.477 13.894 1.00 91.06 109 LEU A C 1
ATOM 898 O O . LEU A 1 109 ? 5.442 -1.243 12.944 1.00 91.06 109 LEU A O 1
ATOM 902 N N . SER A 1 110 ? 6.619 0.384 13.957 1.00 91.94 110 SER A N 1
ATOM 903 C CA . SER A 1 110 ? 7.657 0.485 12.923 1.00 91.94 110 SER A CA 1
ATOM 904 C C . SER A 1 110 ? 8.408 -0.826 12.766 1.00 91.94 110 SER A C 1
ATOM 906 O O . SER A 1 110 ? 8.556 -1.315 11.648 1.00 91.94 110 SER A O 1
ATOM 908 N N . THR A 1 111 ? 8.861 -1.410 13.877 1.00 91.69 111 THR A N 1
ATOM 909 C CA . THR A 1 111 ? 9.569 -2.693 13.869 1.00 91.69 111 THR A CA 1
ATOM 910 C C . THR A 1 111 ? 8.674 -3.808 13.336 1.00 91.69 111 THR A C 1
ATOM 912 O O . THR A 1 111 ? 9.081 -4.529 12.427 1.00 91.69 111 THR A O 1
ATOM 915 N N . MET A 1 112 ? 7.434 -3.903 13.825 1.00 92.75 112 MET A N 1
ATOM 916 C CA . MET A 1 112 ? 6.478 -4.922 13.386 1.00 92.75 112 MET A CA 1
ATOM 917 C C . MET A 1 112 ? 6.190 -4.841 11.884 1.00 92.75 112 MET A C 1
ATOM 919 O O . MET A 1 112 ? 6.247 -5.857 11.190 1.00 92.75 112 MET A O 1
ATOM 923 N N . LEU A 1 113 ? 5.891 -3.643 11.373 1.00 93.75 113 LEU A N 1
ATOM 924 C CA . LEU A 1 113 ? 5.590 -3.446 9.955 1.00 93.75 113 LEU A CA 1
ATOM 925 C C . LEU A 1 113 ? 6.815 -3.691 9.078 1.00 93.75 113 LEU A C 1
ATOM 927 O O . LEU A 1 113 ? 6.684 -4.338 8.042 1.00 93.75 113 LEU A O 1
ATOM 931 N N . TYR A 1 114 ? 7.993 -3.215 9.488 1.00 93.00 114 TYR A N 1
ATOM 932 C CA . TYR A 1 114 ? 9.228 -3.435 8.739 1.00 93.00 114 TYR A CA 1
ATOM 933 C C . TYR A 1 114 ? 9.525 -4.928 8.588 1.00 93.00 114 TYR A C 1
ATOM 935 O O . TYR A 1 114 ? 9.743 -5.400 7.472 1.00 93.00 114 TYR A O 1
ATOM 943 N N . ASP A 1 115 ? 9.474 -5.685 9.686 1.00 93.25 115 ASP A N 1
ATOM 944 C CA . ASP A 1 115 ? 9.756 -7.119 9.668 1.00 93.25 115 ASP A CA 1
ATOM 945 C C . ASP A 1 115 ? 8.713 -7.896 8.855 1.00 93.25 115 ASP A C 1
ATOM 947 O O . ASP A 1 115 ? 9.072 -8.755 8.043 1.00 93.25 115 ASP A O 1
ATOM 951 N N . ALA A 1 116 ? 7.427 -7.566 9.016 1.00 94.25 116 ALA A N 1
ATOM 952 C CA . ALA A 1 116 ? 6.343 -8.205 8.275 1.00 94.25 116 ALA A CA 1
ATOM 953 C C . ALA A 1 116 ? 6.444 -7.940 6.766 1.00 94.25 116 ALA A C 1
ATOM 955 O O . ALA A 1 116 ? 6.392 -8.880 5.969 1.00 94.25 116 ALA A O 1
ATOM 956 N N . ILE A 1 117 ? 6.643 -6.680 6.367 1.00 93.56 117 ILE A N 1
ATOM 957 C CA . ILE A 1 117 ? 6.775 -6.301 4.957 1.00 93.56 117 ILE A CA 1
ATOM 958 C C . ILE A 1 117 ? 8.038 -6.922 4.368 1.00 93.56 117 ILE A C 1
ATOM 960 O O . ILE A 1 117 ? 7.972 -7.536 3.309 1.00 93.56 117 ILE A O 1
ATOM 964 N N . LYS A 1 118 ? 9.180 -6.853 5.061 1.00 92.06 118 LYS A N 1
ATOM 965 C CA . LYS A 1 118 ? 10.426 -7.479 4.602 1.00 92.06 118 LYS A CA 1
ATOM 966 C C . LYS A 1 118 ? 10.257 -8.975 4.354 1.00 92.06 118 LYS A C 1
ATOM 968 O O . LYS A 1 118 ? 10.732 -9.481 3.334 1.00 92.06 118 LYS A O 1
ATOM 973 N N . LYS A 1 119 ? 9.579 -9.680 5.261 1.00 92.94 119 LYS A N 1
ATOM 974 C CA . LYS A 1 119 ? 9.276 -11.102 5.093 1.00 92.94 119 LYS A CA 1
ATOM 975 C C . LYS A 1 119 ? 8.392 -11.337 3.866 1.00 92.94 119 LYS A C 1
ATOM 977 O O . LYS A 1 119 ? 8.775 -12.125 3.007 1.00 92.94 119 LYS A O 1
ATOM 982 N N . GLY A 1 120 ? 7.281 -10.608 3.743 1.00 93.06 120 GLY A N 1
ATOM 983 C CA . GLY A 1 120 ? 6.372 -10.733 2.599 1.00 93.06 120 GLY A CA 1
ATOM 984 C C . GLY A 1 120 ? 7.052 -10.437 1.260 1.00 93.06 120 GLY A C 1
ATOM 985 O O . GLY A 1 120 ? 6.861 -11.164 0.292 1.00 93.06 120 GLY A O 1
ATOM 986 N N . LEU A 1 121 ? 7.919 -9.425 1.211 1.00 91.75 121 LEU A N 1
ATOM 987 C CA . LEU A 1 121 ? 8.694 -9.087 0.016 1.00 91.75 121 LEU A CA 1
ATOM 988 C C . LEU A 1 121 ? 9.723 -10.166 -0.344 1.00 91.75 121 LEU A C 1
ATOM 990 O O . LEU A 1 121 ? 9.938 -10.441 -1.521 1.00 91.75 121 LEU A O 1
ATOM 994 N N . THR A 1 122 ? 10.343 -10.797 0.656 1.00 88.94 122 THR A N 1
ATOM 995 C CA . THR A 1 122 ? 11.277 -11.911 0.429 1.00 88.94 122 THR A CA 1
ATOM 996 C C . THR A 1 122 ? 10.557 -13.113 -0.186 1.00 88.94 122 THR A C 1
ATOM 998 O O . THR A 1 122 ? 11.085 -13.748 -1.093 1.00 88.94 122 THR A O 1
ATOM 1001 N N . GLU A 1 123 ? 9.340 -13.404 0.277 1.00 91.56 123 GLU A N 1
ATOM 1002 C CA . GLU A 1 123 ? 8.498 -14.486 -0.251 1.00 91.56 123 GLU A CA 1
ATOM 1003 C C . GLU A 1 123 ? 7.918 -14.161 -1.638 1.00 91.56 123 GLU A C 1
ATOM 1005 O O . GLU A 1 123 ? 7.690 -15.066 -2.435 1.00 91.56 123 GLU A O 1
ATOM 1010 N N . ALA A 1 124 ? 7.718 -12.876 -1.945 1.00 89.19 124 ALA A N 1
ATOM 1011 C CA . ALA A 1 124 ? 7.187 -12.400 -3.221 1.00 89.19 124 ALA A CA 1
ATOM 1012 C C . ALA A 1 124 ? 8.219 -12.345 -4.367 1.00 89.19 124 ALA A C 1
ATOM 1014 O O . ALA A 1 124 ? 7.877 -11.865 -5.446 1.00 89.19 124 ALA A O 1
ATOM 1015 N N . GLU A 1 125 ? 9.453 -12.813 -4.142 1.00 87.00 125 GLU A N 1
ATOM 1016 C CA . GLU A 1 125 ? 10.542 -12.847 -5.133 1.00 87.00 125 GLU A CA 1
ATOM 1017 C C . GLU A 1 125 ? 10.795 -11.487 -5.807 1.00 87.00 125 GLU A C 1
ATOM 1019 O O . GLU A 1 125 ? 10.650 -11.320 -7.019 1.00 87.00 125 GLU A O 1
ATOM 1024 N N . LEU A 1 126 ? 11.187 -10.491 -5.005 1.00 86.69 126 LEU A N 1
ATOM 1025 C CA . LEU A 1 126 ? 11.547 -9.165 -5.508 1.00 86.69 126 LEU A CA 1
ATOM 1026 C C . LEU A 1 126 ? 12.552 -9.211 -6.669 1.00 86.69 126 LEU A C 1
ATOM 1028 O O . LEU A 1 126 ? 13.567 -9.908 -6.621 1.00 86.69 126 LEU A O 1
ATOM 1032 N N . VAL A 1 127 ? 12.303 -8.363 -7.664 1.00 88.62 127 VAL A N 1
ATOM 1033 C CA . VAL A 1 127 ? 13.195 -8.128 -8.801 1.00 88.62 127 VAL A CA 1
ATOM 1034 C C . VAL A 1 127 ? 13.669 -6.680 -8.808 1.00 88.62 127 VAL A C 1
ATOM 1036 O O . VAL A 1 127 ? 12.940 -5.777 -8.399 1.00 88.62 127 VAL A O 1
ATOM 1039 N N . LEU A 1 128 ? 14.892 -6.457 -9.287 1.00 89.69 128 LEU A N 1
ATOM 1040 C CA . LEU A 1 128 ? 15.404 -5.111 -9.528 1.00 89.69 128 LEU A CA 1
ATOM 1041 C C . LEU A 1 128 ? 14.875 -4.591 -10.865 1.00 89.69 128 LEU A C 1
ATOM 1043 O O . LEU A 1 128 ? 14.866 -5.316 -11.862 1.00 89.69 128 LEU A O 1
ATOM 1047 N N . LEU A 1 129 ? 14.453 -3.329 -10.874 1.00 89.88 129 LEU A N 1
ATOM 1048 C CA . LEU A 1 129 ? 14.027 -2.625 -12.076 1.00 89.88 129 LEU A CA 1
ATOM 1049 C C . LEU A 1 129 ? 15.108 -1.626 -12.477 1.00 89.88 129 LEU A C 1
ATOM 1051 O O . LEU A 1 129 ? 15.523 -0.790 -11.678 1.00 89.88 129 LEU A O 1
ATOM 1055 N N . GLU A 1 130 ? 15.548 -1.700 -13.730 1.00 86.25 130 GLU A N 1
ATOM 1056 C CA . GLU A 1 130 ? 16.523 -0.763 -14.280 1.00 86.25 130 GLU A CA 1
ATOM 1057 C C . GLU A 1 130 ? 15.819 0.328 -15.102 1.00 86.25 130 GLU A C 1
ATOM 1059 O O . GLU A 1 130 ? 14.931 0.026 -15.909 1.00 86.25 130 GLU A O 1
ATOM 1064 N N . PRO A 1 131 ? 16.212 1.605 -14.954 1.00 86.50 131 PRO A N 1
ATOM 1065 C CA . PRO A 1 131 ? 15.651 2.679 -15.758 1.00 86.50 131 PRO A CA 1
ATOM 1066 C C . PRO A 1 131 ? 16.095 2.556 -17.221 1.00 86.50 131 PRO A C 1
ATOM 1068 O O . PRO A 1 131 ? 17.285 2.467 -17.530 1.00 86.50 131 PRO A O 1
ATOM 1071 N N . ILE A 1 132 ? 15.134 2.633 -18.145 1.00 87.75 132 ILE A N 1
ATOM 1072 C CA . ILE A 1 132 ? 15.406 2.643 -19.586 1.00 87.75 132 ILE A CA 1
ATOM 1073 C C . ILE A 1 132 ? 15.389 4.085 -20.095 1.00 87.75 132 ILE A C 1
ATOM 1075 O O . ILE A 1 132 ? 14.347 4.738 -20.145 1.00 87.75 132 ILE A O 1
ATOM 1079 N N . TRP A 1 133 ? 16.549 4.570 -20.536 1.00 86.00 133 TRP A N 1
ATOM 1080 C CA . TRP A 1 133 ? 16.694 5.907 -21.107 1.00 86.00 133 TRP A CA 1
ATOM 1081 C C . TRP A 1 133 ? 16.448 5.880 -22.614 1.00 86.00 133 TRP A C 1
ATOM 1083 O O . TRP A 1 133 ? 17.181 5.238 -23.367 1.00 86.00 133 TRP A O 1
ATOM 1093 N N . ARG A 1 134 ? 15.437 6.618 -23.081 1.00 87.88 134 ARG A N 1
ATOM 1094 C CA . ARG A 1 134 ? 15.232 6.848 -24.514 1.00 87.88 134 ARG A CA 1
ATOM 1095 C C . ARG A 1 134 ? 15.964 8.120 -24.932 1.00 87.88 134 ARG A C 1
ATOM 1097 O O . ARG A 1 134 ? 15.538 9.217 -24.587 1.00 87.88 134 ARG A O 1
ATOM 1104 N N . ILE A 1 135 ? 17.055 7.962 -25.677 1.00 84.88 135 ILE A N 1
ATOM 1105 C CA . ILE A 1 135 ? 17.789 9.080 -26.281 1.00 84.88 135 ILE A CA 1
ATOM 1106 C C . ILE A 1 135 ? 17.004 9.529 -27.524 1.00 84.88 135 ILE A C 1
ATOM 1108 O O . ILE A 1 135 ? 16.750 8.711 -28.412 1.00 84.88 135 ILE A O 1
ATOM 1112 N N . LEU A 1 136 ? 16.557 10.789 -27.530 1.00 71.62 136 LEU A N 1
ATOM 1113 C CA . LEU A 1 136 ? 15.867 11.449 -28.648 1.00 71.62 136 LEU A CA 1
ATOM 1114 C C . LEU A 1 136 ? 16.862 12.154 -29.571 1.00 71.62 136 LEU A C 1
ATOM 1116 O O . LEU A 1 136 ? 17.848 12.715 -29.041 1.00 71.62 136 LEU A O 1
#

InterPro domains:
  IPR014721 Small ribosomal subunit protein uS5 domain 2-type fold, subgroup [G3DSA:3.30.230.10] (1-126)
  IPR020568 Ribosomal protein uS5 domain 2-type superfamily [SSF54211] (2-128)

Secondary structure (DSSP, 8-state):
--HHHHHHHHH--GGGS-SHHHHHHHHHHHS---HHHHHTEEEE-TT--EEEE--SSPPPHHHHHHHHHHHHHHHHT-TTTSPPP-S-EEEE------TT-HHHHHHHHHHHHHHHHHHHHHHTT-----------